Protein AF-A0AA87MP39-F1 (afdb_monomer_lite)

Secondary structure (DSSP, 8-state):
-HHHHHHS-----EEEEEEEETTEEEEEEEETTEEEEEEEE-HHHHHHHHHHHTT----GGGGSPPHHHHHHHHPPPPPTTTT---------

Foldseek 3Di:
DVVCVVPDPQPDKDWDWDDDDDQKIWIWIDRPNDIDIDIDGFVLVVVCVVCVVVVNPPDCSVVDQTVVNCCVPPDDDDDVVNVPPPPCPDDD

Sequence (92 aa):
MRIRLAQKKVKKFEVFLKKVSGYEFIIFLQIENQFESWIHVDGIQEEKDRFLKEGKNDHPIFEHISISDLYENNCVFANAEETKILNLKDSA

pLDDT: mean 85.16, std 14.85, range [44.75, 97.5]

Radius of gyration: 16.73 Å; chains: 1; bounding box: 30×41×45 Å

Structure (mmCIF, N/CA/C/O backbone):
data_AF-A0AA87MP39-F1
#
_entry.id   AF-A0AA87MP39-F1
#
loop_
_atom_site.group_PDB
_atom_site.id
_atom_site.type_symbol
_atom_site.label_atom_id
_atom_site.label_alt_id
_atom_site.label_comp_id
_atom_site.label_asym_id
_atom_site.label_entity_id
_atom_site.label_seq_id
_atom_site.pdbx_PDB_ins_code
_atom_site.Cartn_x
_atom_site.Cartn_y
_atom_site.Cartn_z
_atom_site.occupancy
_atom_site.B_iso_or_equiv
_atom_site.auth_seq_id
_atom_site.auth_comp_id
_atom_site.auth_asym_id
_atom_site.auth_atom_id
_atom_site.pdbx_PDB_model_num
ATOM 1 N N . MET A 1 1 ? 1.276 -1.349 18.502 1.00 73.56 1 MET A N 1
ATOM 2 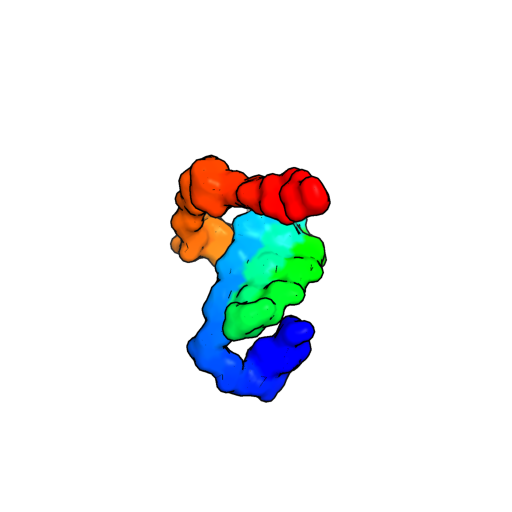C CA . MET A 1 1 ? 0.094 -2.171 18.138 1.00 73.56 1 MET A CA 1
ATOM 3 C C . MET A 1 1 ? 0.342 -3.059 16.925 1.00 73.56 1 MET A C 1
ATOM 5 O O . MET A 1 1 ? -0.138 -4.187 16.932 1.00 73.56 1 MET A O 1
ATOM 9 N N . ARG A 1 2 ? 1.137 -2.629 15.941 1.00 76.38 2 ARG A N 1
ATOM 10 C CA . ARG A 1 2 ? 1.557 -3.451 14.784 1.00 76.38 2 ARG A CA 1
ATOM 11 C C . ARG A 1 2 ? 2.013 -4.878 15.123 1.00 76.38 2 ARG A C 1
ATOM 13 O O . ARG A 1 2 ? 1.481 -5.841 14.586 1.00 76.38 2 ARG A O 1
ATOM 20 N N . ILE A 1 3 ? 2.929 -5.025 16.085 1.00 76.44 3 ILE A N 1
ATOM 21 C CA . ILE A 1 3 ? 3.427 -6.341 16.535 1.00 76.44 3 ILE A CA 1
ATOM 22 C C . ILE A 1 3 ? 2.285 -7.201 17.104 1.00 76.44 3 ILE A C 1
ATOM 24 O O . ILE A 1 3 ? 2.208 -8.399 16.848 1.00 76.44 3 ILE A O 1
ATOM 28 N N . ARG A 1 4 ? 1.345 -6.580 17.829 1.00 76.44 4 ARG A N 1
ATOM 29 C CA . ARG A 1 4 ? 0.165 -7.259 18.380 1.00 76.44 4 ARG A CA 1
ATOM 30 C C . ARG A 1 4 ? -0.771 -7.743 17.270 1.00 76.44 4 ARG A C 1
ATOM 32 O O . ARG A 1 4 ? -1.310 -8.833 17.416 1.00 76.44 4 ARG A O 1
ATOM 39 N N . LEU A 1 5 ? -0.949 -6.962 16.202 1.00 80.12 5 LEU A N 1
ATOM 40 C CA . LEU A 1 5 ? -1.737 -7.355 15.029 1.00 80.12 5 LEU A CA 1
ATOM 41 C C . LEU A 1 5 ? -1.126 -8.586 14.340 1.00 80.12 5 LEU A C 1
ATOM 43 O O . LEU A 1 5 ? -1.846 -9.516 14.003 1.00 80.12 5 LEU A O 1
ATOM 47 N N . ALA A 1 6 ? 0.202 -8.613 14.191 1.00 80.81 6 ALA A N 1
ATOM 48 C CA . ALA A 1 6 ? 0.907 -9.728 13.559 1.00 80.81 6 ALA A CA 1
ATOM 49 C C . ALA A 1 6 ? 0.905 -11.010 14.416 1.00 80.81 6 ALA A C 1
ATOM 51 O O . ALA A 1 6 ? 0.836 -12.114 13.885 1.00 80.81 6 ALA A O 1
ATOM 52 N N . GLN A 1 7 ? 0.985 -10.879 15.744 1.00 81.44 7 GLN A N 1
ATOM 53 C CA . GLN A 1 7 ? 1.136 -12.020 16.657 1.00 81.44 7 GLN A CA 1
ATOM 54 C C . GLN A 1 7 ? -0.185 -12.554 17.228 1.00 81.44 7 GLN A C 1
ATOM 56 O O . GLN A 1 7 ? -0.245 -13.703 17.662 1.00 81.44 7 GLN A O 1
ATOM 61 N N . LYS A 1 8 ? -1.242 -11.736 17.292 1.00 76.00 8 LYS A N 1
ATOM 62 C CA . LYS A 1 8 ? -2.539 -12.122 17.868 1.00 76.00 8 LYS A CA 1
ATOM 63 C C . LYS A 1 8 ? -3.628 -12.045 16.805 1.00 76.00 8 LYS A C 1
ATOM 65 O O . LYS A 1 8 ? -3.647 -11.122 16.003 1.00 76.00 8 LYS A O 1
ATOM 70 N N . LYS A 1 9 ? -4.612 -12.952 16.870 1.00 71.69 9 LYS A N 1
ATOM 71 C CA . LYS A 1 9 ? -5.861 -12.854 16.089 1.00 71.69 9 LYS A CA 1
ATOM 72 C C . LYS A 1 9 ? -6.707 -11.670 16.578 1.00 71.69 9 LYS A C 1
ATOM 74 O O . LYS A 1 9 ? -7.670 -11.843 17.326 1.00 71.69 9 LYS A O 1
ATOM 79 N N . VAL A 1 10 ? -6.338 -10.460 16.174 1.00 79.44 10 VAL A N 1
ATOM 80 C CA . VAL A 1 10 ? -7.187 -9.272 16.301 1.00 79.44 10 VAL A CA 1
ATOM 81 C C . VAL A 1 10 ? -8.259 -9.367 15.217 1.00 79.44 10 VAL A C 1
ATOM 83 O O . VAL A 1 10 ? -7.943 -9.407 14.035 1.00 79.44 10 VAL A O 1
ATOM 86 N N . LYS A 1 11 ? -9.532 -9.467 15.618 1.00 76.62 11 LYS A N 1
ATOM 87 C CA . LYS A 1 11 ? -10.648 -9.689 14.679 1.00 76.62 11 LYS A CA 1
ATOM 88 C C . LYS A 1 11 ? -11.208 -8.408 14.059 1.00 76.62 11 LYS A C 1
ATOM 90 O O . LYS A 1 11 ? -11.876 -8.494 13.039 1.00 76.62 11 LYS A O 1
ATOM 95 N N . LYS A 1 12 ? -11.002 -7.255 14.700 1.00 85.75 12 LYS A N 1
ATOM 96 C CA . LYS A 1 12 ? -11.543 -5.964 14.265 1.00 85.75 12 LYS A CA 1
ATOM 97 C C . LYS A 1 12 ? -10.436 -4.923 14.286 1.00 85.75 12 LYS A C 1
ATOM 99 O O . LYS A 1 12 ? -9.944 -4.571 15.356 1.00 85.75 12 LYS A O 1
ATOM 104 N N . PHE A 1 13 ? -10.038 -4.489 13.104 1.00 90.12 13 PHE A N 1
ATOM 105 C CA . PHE A 1 13 ? -9.099 -3.402 12.898 1.00 90.12 13 PHE A CA 1
ATOM 106 C C . PHE A 1 13 ? -9.421 -2.729 11.566 1.00 90.12 13 PHE A C 1
ATOM 108 O O . PHE A 1 13 ? -9.980 -3.369 10.674 1.00 90.12 13 PHE A O 1
ATOM 115 N N . GLU A 1 14 ? -9.054 -1.464 11.446 1.00 89.62 14 GLU A N 1
ATOM 116 C CA . GLU A 1 14 ? -9.182 -0.685 10.219 1.00 89.62 14 GLU A CA 1
ATOM 117 C C . GLU A 1 14 ? -7.803 -0.151 9.839 1.00 89.62 14 GLU A C 1
ATOM 119 O O . GLU A 1 14 ? -7.001 0.215 10.706 1.00 89.62 14 GLU A O 1
ATOM 124 N N . VAL A 1 15 ? -7.506 -0.158 8.540 1.00 89.94 15 VAL A N 1
ATOM 125 C CA . VAL A 1 15 ? -6.252 0.363 7.994 1.00 89.94 15 VAL A CA 1
ATOM 126 C C . VAL A 1 15 ? -6.586 1.423 6.966 1.00 89.94 15 VAL A C 1
ATOM 128 O O . VAL A 1 15 ? -7.318 1.156 6.017 1.00 89.94 15 VAL A O 1
ATOM 131 N N . PHE A 1 16 ? -6.009 2.605 7.141 1.00 90.81 16 PHE A N 1
ATOM 132 C CA . PHE A 1 16 ? -6.114 3.704 6.194 1.00 90.81 16 PHE A CA 1
ATOM 133 C C . PHE A 1 16 ? -4.736 3.996 5.619 1.00 90.81 16 PHE A C 1
ATOM 135 O O . PHE A 1 16 ? -3.734 4.024 6.340 1.00 90.81 16 PHE A O 1
ATOM 142 N N . LEU A 1 17 ? -4.692 4.221 4.312 1.00 92.62 17 LEU A N 1
ATOM 143 C CA . LEU A 1 17 ? -3.467 4.468 3.570 1.00 92.62 17 LEU A CA 1
ATOM 144 C C . LEU A 1 17 ? -3.505 5.884 3.000 1.00 92.62 17 LEU A C 1
ATOM 146 O O . LEU A 1 17 ? -4.468 6.272 2.342 1.00 92.62 17 LEU A O 1
ATOM 150 N N . LYS A 1 18 ? -2.439 6.649 3.227 1.00 91.75 18 LYS A N 1
ATOM 151 C CA . LYS A 1 18 ? -2.224 7.952 2.595 1.00 91.75 18 LYS A CA 1
ATOM 152 C C . LYS A 1 18 ? -0.918 7.916 1.815 1.00 91.75 18 LYS A C 1
ATOM 154 O O . LYS A 1 18 ? 0.149 7.890 2.424 1.00 91.75 18 LYS A O 1
ATOM 159 N N . LYS A 1 19 ? -0.996 7.948 0.484 1.00 92.69 19 LYS A N 1
ATOM 160 C CA . LYS A 1 19 ? 0.186 8.058 -0.384 1.00 92.69 19 LYS A CA 1
ATOM 161 C C . LYS A 1 19 ? 0.805 9.454 -0.234 1.00 92.69 19 LYS A C 1
ATOM 163 O O . LYS A 1 19 ? 0.092 10.456 -0.304 1.00 92.69 19 LYS A O 1
ATOM 168 N N . VAL A 1 20 ? 2.109 9.513 0.028 1.00 93.31 20 VAL A N 1
ATOM 169 C CA . VAL A 1 20 ? 2.881 10.758 0.209 1.00 93.31 20 VAL A CA 1
ATOM 170 C C . VAL A 1 20 ? 3.705 11.057 -1.036 1.00 93.31 20 VAL A C 1
ATOM 172 O O . VAL A 1 20 ? 3.671 12.170 -1.552 1.00 93.31 20 VAL A O 1
ATOM 175 N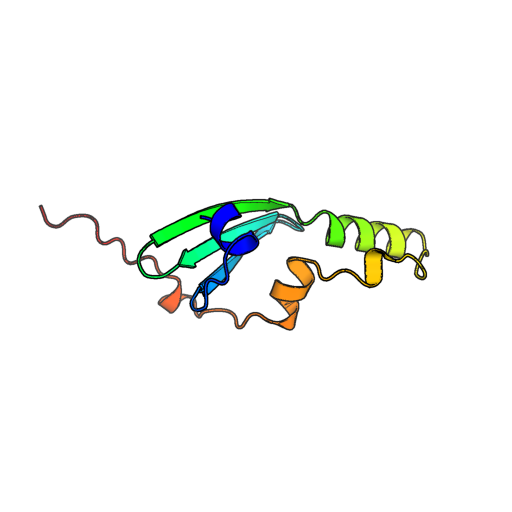 N . SER A 1 21 ? 4.431 10.054 -1.520 1.00 89.00 21 SER A N 1
ATOM 176 C CA . SER A 1 21 ? 5.278 10.123 -2.709 1.00 89.00 21 SER A CA 1
ATOM 177 C C . SER A 1 21 ? 5.320 8.737 -3.370 1.00 89.00 21 SER A C 1
ATOM 179 O O . SER A 1 21 ? 4.638 7.831 -2.895 1.00 89.00 21 SER A O 1
ATOM 181 N N . GLY A 1 22 ? 6.055 8.573 -4.479 1.00 91.25 22 GLY A N 1
ATOM 182 C CA . GLY A 1 22 ? 6.011 7.394 -5.366 1.00 91.25 22 GLY A CA 1
ATOM 183 C C . GLY A 1 22 ? 5.739 6.055 -4.668 1.00 91.25 22 GLY A C 1
ATOM 184 O O . GLY A 1 22 ? 4.710 5.439 -4.942 1.00 91.25 22 GLY A O 1
ATOM 185 N N . TYR A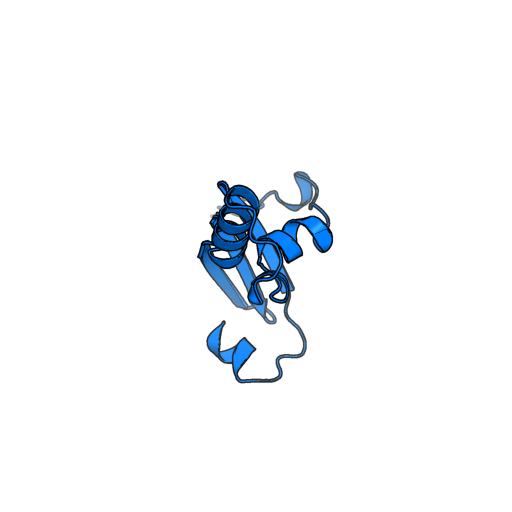 1 23 ? 6.602 5.684 -3.716 1.00 95.31 23 TYR A N 1
ATOM 186 C CA . TYR A 1 23 ? 6.499 4.449 -2.925 1.00 95.31 23 TYR A CA 1
ATOM 187 C C . TYR A 1 23 ? 6.312 4.707 -1.422 1.00 95.31 23 TYR A C 1
ATOM 189 O O . TYR A 1 23 ? 6.408 3.785 -0.619 1.00 95.31 23 TYR A O 1
ATOM 197 N N . GLU A 1 24 ? 6.081 5.952 -1.003 1.00 97.06 24 GLU A N 1
ATOM 198 C CA . GLU A 1 24 ? 5.966 6.296 0.415 1.00 97.06 24 GLU A CA 1
ATOM 199 C C . GLU A 1 24 ? 4.511 6.477 0.829 1.00 97.06 24 GLU A C 1
ATOM 201 O O . GLU A 1 24 ? 3.750 7.241 0.228 1.00 97.06 24 GLU A O 1
ATOM 206 N N . PHE A 1 25 ? 4.148 5.826 1.927 1.00 95.81 25 PHE A N 1
ATOM 207 C CA . PHE A 1 25 ? 2.813 5.849 2.499 1.00 95.81 25 PHE A CA 1
ATOM 208 C C . PHE A 1 25 ? 2.871 6.217 3.975 1.00 95.81 25 PHE A C 1
ATOM 210 O O . PHE A 1 25 ? 3.759 5.781 4.703 1.00 95.81 25 PHE A O 1
ATOM 217 N N . ILE A 1 26 ? 1.872 6.955 4.448 1.00 94.94 26 ILE A N 1
ATOM 218 C CA . ILE A 1 26 ? 1.523 6.974 5.867 1.00 94.94 26 ILE A CA 1
ATOM 219 C C . ILE A 1 26 ? 0.412 5.950 6.059 1.00 94.94 26 ILE A C 1
ATOM 221 O O . ILE A 1 26 ? -0.657 6.061 5.453 1.00 94.94 26 ILE A O 1
ATOM 225 N N . ILE A 1 27 ? 0.674 4.958 6.902 1.00 93.50 27 ILE A N 1
ATOM 226 C CA . ILE A 1 27 ? -0.297 3.936 7.279 1.00 93.50 27 ILE A CA 1
ATOM 227 C C . ILE A 1 27 ? -0.875 4.319 8.632 1.00 93.50 27 ILE A C 1
ATOM 229 O O . ILE A 1 27 ? -0.123 4.564 9.576 1.00 93.50 27 ILE A O 1
ATOM 233 N N . PHE A 1 28 ? -2.201 4.347 8.727 1.00 92.50 28 PHE A N 1
ATOM 234 C CA . PHE A 1 28 ? -2.935 4.501 9.976 1.00 92.50 28 PHE A CA 1
ATOM 235 C C . PHE A 1 28 ? -3.616 3.181 10.305 1.00 92.50 28 PHE A C 1
ATOM 237 O O . PHE A 1 28 ? -4.395 2.663 9.510 1.00 92.50 28 PHE A O 1
ATOM 244 N N . LEU A 1 29 ? -3.322 2.644 11.481 1.00 91.62 29 LEU A N 1
ATOM 245 C CA . LEU A 1 29 ? -3.942 1.446 12.021 1.00 91.62 29 LEU A CA 1
ATOM 246 C C . LEU A 1 29 ? -4.820 1.836 13.202 1.00 91.62 29 LEU A C 1
ATOM 248 O O . LEU A 1 29 ? -4.324 2.361 14.203 1.00 91.62 29 LEU A O 1
ATOM 252 N N . GLN A 1 30 ? -6.098 1.501 13.105 1.00 89.62 30 GLN A N 1
ATOM 253 C CA . GLN A 1 30 ? -7.036 1.580 14.209 1.00 89.62 30 GLN A CA 1
ATOM 254 C C . GLN A 1 30 ? -7.361 0.171 14.701 1.00 89.62 30 GLN A C 1
ATOM 256 O O . GLN A 1 30 ? -7.778 -0.693 13.932 1.00 89.62 30 GLN A O 1
ATOM 261 N N . ILE A 1 31 ? -7.174 -0.073 15.996 1.00 89.12 31 ILE A N 1
ATOM 262 C CA . ILE A 1 31 ? -7.663 -1.283 16.665 1.00 89.12 31 ILE A CA 1
ATOM 263 C C . ILE A 1 31 ? -8.533 -0.819 17.822 1.00 89.12 31 ILE A C 1
ATOM 265 O O . ILE A 1 31 ? -8.024 -0.219 18.771 1.00 89.12 31 ILE A O 1
ATOM 269 N N . GLU A 1 32 ? -9.832 -1.110 17.748 1.00 85.12 32 GLU A N 1
ATOM 270 C CA . GLU A 1 32 ? -10.823 -0.607 18.706 1.00 85.12 32 GLU A CA 1
ATOM 271 C C . GLU A 1 32 ? -10.743 0.936 18.789 1.00 85.12 32 GLU A C 1
ATOM 273 O O . GLU A 1 32 ? -10.957 1.608 17.781 1.00 85.12 32 GLU A O 1
ATOM 278 N N . ASN A 1 33 ? -10.387 1.499 19.949 1.00 82.00 33 ASN A N 1
ATOM 279 C CA . ASN A 1 33 ? -10.255 2.948 20.163 1.00 82.00 33 ASN A CA 1
ATOM 280 C C . ASN A 1 33 ? -8.792 3.431 20.178 1.00 82.00 33 ASN A C 1
ATOM 282 O O . ASN A 1 33 ? -8.513 4.549 20.612 1.00 82.00 33 ASN A O 1
ATOM 286 N N . GLN A 1 34 ? -7.841 2.586 19.773 1.00 85.56 34 GLN A N 1
ATOM 287 C CA . GLN A 1 34 ? -6.424 2.941 19.725 1.00 85.56 34 GLN A CA 1
ATOM 288 C C . GLN A 1 34 ? -5.977 3.177 18.287 1.00 85.56 34 GLN A C 1
ATOM 290 O O . GLN A 1 34 ? -6.316 2.399 17.395 1.00 85.56 34 GLN A O 1
ATOM 295 N N . PHE A 1 35 ? -5.161 4.212 18.098 1.00 88.44 35 PHE A N 1
ATOM 296 C CA . PHE A 1 35 ? -4.581 4.586 16.815 1.00 88.44 35 PHE A CA 1
ATOM 297 C C 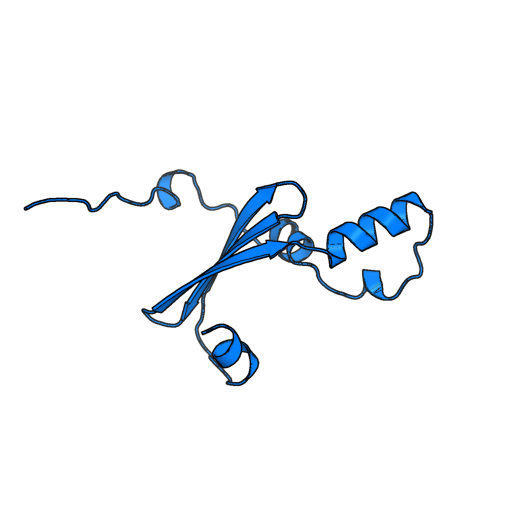. PHE A 1 35 ? -3.058 4.489 16.864 1.00 88.44 35 PHE A C 1
ATOM 299 O O . PHE A 1 35 ? -2.421 4.923 17.824 1.00 88.44 35 PHE A O 1
ATOM 306 N N . GLU A 1 36 ? -2.473 3.949 15.803 1.00 91.94 36 GLU A N 1
ATOM 307 C CA . GLU A 1 36 ? -1.036 3.984 15.550 1.00 91.94 36 GLU A CA 1
ATOM 308 C C . GLU A 1 36 ? -0.810 4.372 14.089 1.00 91.94 36 GLU A C 1
ATOM 310 O O . GLU A 1 36 ? -1.470 3.831 13.204 1.00 91.94 36 GLU A O 1
ATOM 315 N N . SER A 1 37 ? 0.135 5.273 13.822 1.00 92.81 37 SER A N 1
ATOM 316 C CA . SER A 1 37 ? 0.554 5.591 12.458 1.00 92.81 37 SER A CA 1
ATOM 317 C C . SER A 1 37 ? 2.059 5.472 12.270 1.00 92.81 37 SER A C 1
ATOM 319 O O . SER A 1 37 ? 2.838 5.576 13.222 1.00 92.81 37 SER A O 1
ATOM 321 N N . TRP A 1 38 ? 2.473 5.196 11.036 1.00 94.44 38 TRP A N 1
ATOM 322 C CA . TRP A 1 38 ? 3.882 5.162 10.653 1.00 94.44 38 TRP A CA 1
ATOM 323 C C . TRP A 1 38 ? 4.065 5.428 9.164 1.00 94.44 38 TRP A C 1
ATOM 325 O O . TRP A 1 38 ? 3.143 5.251 8.371 1.00 94.44 38 TRP A O 1
ATOM 335 N N . ILE A 1 39 ? 5.283 5.824 8.799 1.00 94.69 39 ILE A N 1
ATOM 336 C CA . ILE A 1 39 ? 5.712 5.924 7.406 1.00 94.69 39 ILE A CA 1
ATOM 337 C C . ILE A 1 39 ? 6.182 4.544 6.944 1.00 94.69 39 ILE A C 1
ATOM 339 O O . ILE A 1 39 ? 6.953 3.878 7.639 1.00 94.69 39 ILE A O 1
ATOM 343 N N . HIS A 1 40 ? 5.708 4.118 5.782 1.00 95.38 40 HIS A N 1
ATOM 344 C CA . HIS A 1 40 ? 6.109 2.900 5.100 1.00 95.38 40 HIS A CA 1
ATOM 345 C C . HIS A 1 40 ? 6.661 3.247 3.718 1.00 95.38 40 HIS A C 1
ATOM 347 O O . HIS A 1 40 ? 6.042 4.015 2.987 1.00 95.38 40 HIS A O 1
ATOM 353 N N . VAL A 1 41 ? 7.805 2.659 3.373 1.00 96.94 41 VAL A N 1
ATOM 354 C CA . VAL A 1 41 ? 8.389 2.720 2.031 1.00 96.94 41 VAL A CA 1
ATOM 355 C 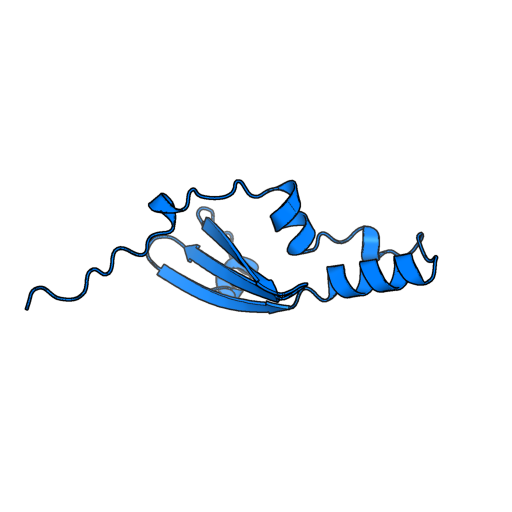C . VAL A 1 41 ? 8.167 1.366 1.373 1.00 96.94 41 VAL A C 1
ATOM 357 O O . VAL A 1 41 ? 8.612 0.342 1.898 1.00 96.94 41 VAL A O 1
ATOM 360 N N . ASP A 1 42 ? 7.463 1.362 0.250 1.00 96.81 42 ASP A N 1
ATOM 361 C CA . ASP A 1 42 ? 7.060 0.160 -0.465 1.00 96.81 42 ASP A CA 1
ATOM 362 C C . ASP A 1 42 ? 8.164 -0.347 -1.402 1.00 96.81 42 ASP A C 1
ATOM 364 O O . ASP A 1 42 ? 8.105 -0.223 -2.627 1.00 96.81 42 ASP A O 1
ATOM 368 N N . GLY A 1 43 ? 9.191 -0.939 -0.794 1.00 96.75 43 GLY A N 1
ATOM 369 C CA . GLY A 1 43 ? 10.330 -1.495 -1.524 1.00 96.75 43 GLY A CA 1
ATOM 370 C C . GLY A 1 43 ? 9.966 -2.674 -2.433 1.00 96.75 43 GLY A C 1
ATOM 371 O O . GLY A 1 43 ? 10.684 -2.939 -3.392 1.00 96.75 43 GLY A O 1
ATOM 372 N N . ILE A 1 44 ? 8.851 -3.374 -2.176 1.00 96.56 44 ILE A N 1
ATOM 373 C CA . ILE A 1 44 ? 8.388 -4.455 -3.060 1.00 96.56 44 ILE A CA 1
ATOM 374 C C . ILE A 1 44 ? 7.947 -3.858 -4.392 1.00 96.56 44 ILE A C 1
ATOM 376 O O . ILE A 1 44 ? 8.364 -4.351 -5.439 1.00 96.56 44 ILE A O 1
ATOM 380 N N . GLN A 1 45 ? 7.139 -2.794 -4.364 1.00 97.38 45 GLN A N 1
ATOM 381 C CA . GLN A 1 45 ? 6.720 -2.135 -5.597 1.00 97.38 45 GLN A CA 1
ATOM 382 C C . GLN A 1 45 ? 7.904 -1.509 -6.338 1.00 97.38 45 GLN A C 1
ATOM 384 O O . GLN A 1 45 ? 8.027 -1.683 -7.548 1.00 97.38 45 GLN A O 1
ATOM 389 N N . GLU A 1 46 ? 8.808 -0.842 -5.618 1.00 97.31 46 GLU A N 1
ATOM 390 C CA . GLU A 1 46 ? 10.008 -0.248 -6.219 1.00 97.31 46 GLU A CA 1
ATOM 391 C C . GLU A 1 46 ? 10.864 -1.290 -6.962 1.00 97.31 46 GLU A C 1
ATOM 393 O O . GLU A 1 46 ? 11.354 -1.053 -8.070 1.00 97.31 46 GLU A O 1
ATOM 398 N N . GLU A 1 47 ? 11.025 -2.469 -6.369 1.00 97.38 47 GLU A N 1
ATOM 399 C CA . GLU A 1 47 ? 11.786 -3.572 -6.944 1.00 97.38 47 GLU A CA 1
ATOM 400 C C . GLU A 1 47 ? 11.069 -4.215 -8.142 1.00 97.38 47 GLU A C 1
ATOM 402 O O . GLU A 1 47 ? 11.708 -4.467 -9.168 1.00 97.38 47 GLU A O 1
ATOM 407 N N . LYS A 1 48 ? 9.744 -4.419 -8.059 1.00 96.75 48 LYS A N 1
ATOM 408 C CA . LYS A 1 48 ? 8.923 -4.862 -9.200 1.00 96.75 48 LYS A CA 1
ATOM 409 C C . LYS A 1 48 ? 9.120 -3.925 -10.391 1.00 96.75 48 LYS A C 1
ATOM 411 O O . LYS A 1 48 ? 9.440 -4.384 -11.487 1.00 96.75 48 LYS A O 1
ATOM 416 N N . ASP A 1 49 ? 9.005 -2.618 -10.166 1.00 96.62 49 ASP A N 1
ATOM 417 C CA . ASP A 1 49 ? 9.160 -1.603 -11.208 1.00 96.62 49 ASP A CA 1
ATOM 418 C C . ASP A 1 49 ? 10.571 -1.618 -11.810 1.00 96.62 49 ASP A C 1
ATOM 420 O O . ASP A 1 49 ? 10.739 -1.425 -13.020 1.00 96.62 49 ASP A O 1
ATOM 424 N N . ARG A 1 50 ? 11.602 -1.874 -10.994 1.00 97.50 50 ARG A N 1
ATOM 425 C CA . ARG A 1 50 ? 12.977 -2.039 -11.484 1.00 97.50 50 ARG A CA 1
ATOM 426 C C . ARG A 1 50 ? 13.125 -3.276 -12.369 1.00 97.50 50 ARG A C 1
ATOM 428 O O . ARG A 1 50 ? 13.687 -3.170 -13.457 1.00 97.50 50 ARG A O 1
ATOM 435 N N . PHE A 1 51 ? 12.602 -4.425 -11.955 1.00 97.44 51 PHE A N 1
ATOM 436 C CA . PHE A 1 51 ? 12.683 -5.655 -12.746 1.00 97.44 51 PHE A CA 1
ATOM 437 C C . PHE A 1 51 ? 11.919 -5.573 -14.060 1.00 97.44 51 PHE A C 1
ATOM 439 O O . PHE A 1 51 ? 12.453 -5.994 -15.086 1.00 97.44 51 PHE A O 1
ATOM 446 N N . LEU A 1 52 ? 10.745 -4.941 -14.069 1.00 96.19 52 LEU A N 1
ATOM 447 C CA . LEU A 1 52 ? 10.014 -4.679 -15.308 1.00 96.19 52 LEU A CA 1
ATOM 448 C C . LEU A 1 52 ? 10.833 -3.804 -16.272 1.00 96.19 52 LEU A C 1
ATOM 450 O O . LEU A 1 52 ? 10.898 -4.106 -17.464 1.00 96.19 52 LEU A O 1
ATOM 454 N N . LYS A 1 53 ? 11.523 -2.767 -15.771 1.00 96.88 53 LYS A N 1
ATOM 455 C CA . LYS A 1 53 ? 12.430 -1.930 -16.588 1.00 96.88 53 LYS A CA 1
ATOM 456 C C . LYS A 1 53 ? 13.622 -2.711 -17.146 1.00 96.88 53 LYS A C 1
ATOM 458 O O . LYS A 1 53 ? 14.090 -2.403 -18.237 1.00 96.88 53 LYS A O 1
ATOM 463 N N . GLU A 1 54 ? 14.100 -3.715 -16.418 1.00 97.06 54 GLU A N 1
ATOM 464 C CA . GLU A 1 54 ? 15.173 -4.620 -16.852 1.00 97.06 54 GLU A CA 1
ATOM 465 C C . GLU A 1 54 ? 14.674 -5.779 -17.741 1.00 97.06 54 GLU A C 1
ATOM 467 O O . GLU A 1 54 ? 15.481 -6.596 -18.186 1.00 97.06 54 GLU A O 1
ATOM 472 N N . GLY A 1 55 ? 13.364 -5.879 -18.001 1.00 96.81 55 GLY A N 1
ATOM 473 C CA . GLY A 1 55 ? 12.760 -6.970 -18.774 1.00 96.81 55 GLY A CA 1
ATOM 474 C C . GLY A 1 55 ? 12.686 -8.311 -18.031 1.00 96.81 55 GLY A C 1
ATOM 475 O O . GLY A 1 55 ? 12.500 -9.356 -18.657 1.00 96.81 55 GLY A O 1
ATOM 476 N N . LYS A 1 56 ? 12.844 -8.307 -16.703 1.00 95.56 56 LYS A N 1
ATOM 477 C CA . LYS A 1 56 ? 12.752 -9.493 -15.843 1.00 95.56 56 LYS A CA 1
ATOM 478 C C . LYS A 1 56 ? 11.326 -9.643 -15.327 1.00 95.56 56 LYS A C 1
ATOM 480 O O . LYS A 1 56 ? 10.963 -9.035 -14.329 1.00 95.56 56 LYS A O 1
ATOM 485 N N . ASN A 1 57 ? 10.540 -10.495 -15.978 1.00 93.94 57 ASN A N 1
ATOM 486 C CA . ASN A 1 57 ? 9.119 -10.672 -15.648 1.00 93.94 57 ASN A CA 1
ATOM 487 C C . ASN A 1 57 ? 8.816 -11.982 -14.895 1.00 93.94 57 ASN A C 1
ATOM 489 O O . ASN A 1 57 ? 7.678 -12.209 -14.510 1.00 93.94 57 ASN A O 1
ATOM 493 N N . ASP A 1 58 ? 9.824 -12.834 -14.686 1.00 95.62 58 ASP A N 1
ATOM 494 C CA . ASP A 1 58 ? 9.693 -14.179 -14.094 1.00 95.62 58 ASP A CA 1
ATOM 495 C C . ASP A 1 58 ? 10.363 -14.272 -12.710 1.00 95.62 58 ASP A C 1
ATOM 497 O O . ASP A 1 58 ? 11.016 -15.248 -12.354 1.00 95.62 58 ASP A O 1
ATOM 501 N N . HIS A 1 59 ? 10.304 -13.185 -11.938 1.00 95.62 59 HIS A N 1
ATOM 502 C CA . HIS A 1 59 ? 10.868 -13.159 -10.591 1.00 95.62 59 HIS A CA 1
ATOM 503 C C . HIS A 1 59 ? 9.770 -13.398 -9.540 1.00 95.62 59 HIS A C 1
ATOM 505 O O . HIS A 1 59 ? 8.730 -12.742 -9.616 1.00 95.62 59 HIS A O 1
ATOM 511 N N . PRO A 1 60 ? 10.007 -14.196 -8.478 1.00 96.19 60 PRO A N 1
ATOM 512 C CA . PRO A 1 60 ? 9.019 -14.456 -7.416 1.00 96.19 60 PRO A CA 1
ATOM 513 C C . PRO A 1 60 ? 8.462 -13.209 -6.712 1.00 96.19 60 PRO A C 1
ATOM 515 O O . PRO A 1 60 ? 7.460 -13.263 -6.011 1.00 96.19 60 PRO A O 1
ATOM 518 N N . ILE A 1 61 ? 9.092 -12.048 -6.903 1.00 95.62 61 ILE A N 1
ATOM 519 C CA . ILE A 1 61 ? 8.624 -10.793 -6.310 1.00 95.62 61 ILE A CA 1
ATOM 520 C C . ILE A 1 61 ? 7.248 -10.377 -6.827 1.00 95.62 61 ILE A C 1
ATOM 522 O O . ILE A 1 61 ? 6.490 -9.740 -6.099 1.00 95.62 61 ILE A O 1
ATOM 526 N N . PHE A 1 62 ? 6.903 -10.766 -8.056 1.00 95.94 62 PHE A N 1
ATOM 527 C CA . PHE A 1 62 ? 5.595 -10.481 -8.636 1.00 95.94 62 PHE A CA 1
ATOM 528 C C . PHE A 1 62 ? 4.463 -11.263 -7.951 1.00 95.94 62 PHE A C 1
ATOM 530 O O . PHE A 1 62 ? 3.306 -10.873 -8.081 1.00 95.94 62 PHE A O 1
ATOM 537 N N . GLU A 1 63 ? 4.782 -12.295 -7.163 1.00 95.69 63 GLU A N 1
ATOM 538 C CA . GLU A 1 63 ? 3.814 -13.048 -6.353 1.00 95.69 63 GLU A CA 1
ATOM 539 C C . GLU A 1 63 ? 3.483 -12.353 -5.020 1.00 95.69 63 GLU A C 1
ATOM 541 O O . GLU A 1 63 ? 2.479 -12.667 -4.378 1.00 95.69 63 GLU A O 1
ATOM 546 N N . HIS A 1 64 ? 4.310 -11.400 -4.579 1.00 95.25 64 HIS A N 1
ATOM 547 C CA . HIS A 1 64 ? 4.100 -10.689 -3.321 1.00 95.25 64 HIS A CA 1
ATOM 548 C C . HIS A 1 64 ? 3.227 -9.452 -3.518 1.00 95.25 64 HIS A C 1
ATOM 550 O O . HIS A 1 64 ? 3.525 -8.597 -4.347 1.00 95.25 64 HIS A O 1
ATOM 556 N N . ILE A 1 65 ? 2.175 -9.323 -2.711 1.00 94.69 65 ILE A N 1
ATOM 557 C CA . ILE A 1 65 ? 1.319 -8.131 -2.683 1.00 94.69 65 ILE A CA 1
ATOM 558 C C . ILE A 1 65 ? 2.075 -6.987 -1.992 1.00 94.69 65 ILE A C 1
ATOM 560 O O . ILE A 1 65 ? 2.536 -7.144 -0.858 1.00 94.69 65 ILE A O 1
ATOM 564 N N . SER A 1 66 ? 2.193 -5.849 -2.673 1.00 95.25 66 SER A N 1
ATOM 565 C CA . SER A 1 66 ? 2.794 -4.613 -2.164 1.00 95.25 66 SER A CA 1
ATOM 566 C C . SER A 1 66 ? 1.750 -3.710 -1.482 1.00 95.25 66 SER A C 1
ATOM 568 O O . SER A 1 66 ? 0.539 -3.928 -1.597 1.00 95.25 66 SER A O 1
ATOM 570 N N . ILE A 1 67 ? 2.185 -2.678 -0.748 1.00 95.12 67 ILE A N 1
ATOM 571 C CA . ILE A 1 67 ? 1.240 -1.677 -0.210 1.00 95.12 67 ILE A CA 1
ATOM 572 C C . ILE A 1 67 ? 0.608 -0.870 -1.348 1.00 95.12 67 ILE A C 1
ATOM 574 O O . ILE A 1 67 ? -0.562 -0.501 -1.257 1.00 95.12 67 ILE A O 1
ATOM 578 N N . SER A 1 68 ? 1.349 -0.643 -2.428 1.00 95.50 68 SER A N 1
ATOM 579 C CA . SER A 1 68 ? 0.872 0.008 -3.643 1.00 95.50 68 SER A CA 1
ATOM 580 C C . SER A 1 68 ? -0.208 -0.833 -4.319 1.00 95.50 68 SER A C 1
ATOM 582 O O . SER A 1 68 ? -1.248 -0.283 -4.665 1.00 95.50 68 SER A O 1
ATOM 584 N N . ASP A 1 69 ? -0.036 -2.158 -4.393 1.00 94.75 69 ASP A N 1
ATOM 585 C CA . AS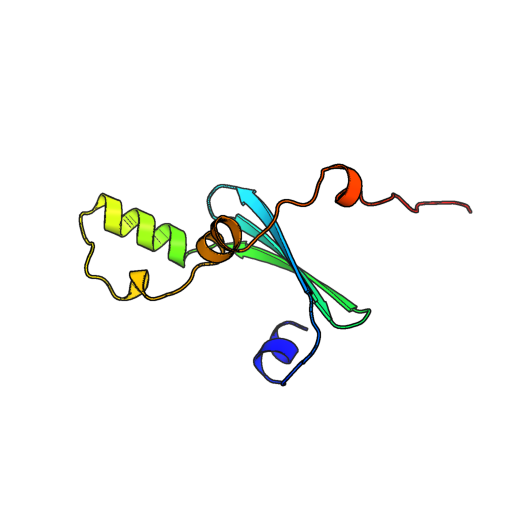P A 1 69 ? -1.054 -3.076 -4.917 1.00 94.75 69 ASP A CA 1
ATOM 586 C C . ASP A 1 69 ? -2.357 -2.960 -4.111 1.00 94.75 69 ASP A C 1
ATOM 588 O O . ASP A 1 69 ? -3.436 -2.839 -4.693 1.00 94.75 69 ASP A O 1
ATOM 592 N N . LEU A 1 70 ? -2.262 -2.952 -2.774 1.00 93.38 70 LEU A N 1
ATOM 593 C CA . LEU A 1 70 ? -3.425 -2.779 -1.895 1.00 93.38 70 LEU A CA 1
ATOM 594 C C . LEU A 1 70 ? -4.069 -1.401 -2.068 1.00 93.38 70 LEU A C 1
ATOM 596 O O . LEU A 1 70 ? -5.293 -1.283 -2.102 1.00 93.38 70 LEU A O 1
ATOM 600 N N . TYR A 1 71 ? -3.255 -0.355 -2.173 1.00 93.50 71 TYR A N 1
ATOM 601 C CA . TYR A 1 71 ? -3.738 1.009 -2.335 1.00 93.50 71 TYR A CA 1
ATOM 602 C C . TYR A 1 71 ? -4.486 1.200 -3.657 1.00 93.50 71 TYR A C 1
ATOM 604 O O . TYR A 1 71 ? -5.562 1.790 -3.676 1.00 93.50 71 TYR A O 1
ATOM 612 N N . GLU A 1 72 ? -3.936 0.698 -4.759 1.00 91.38 72 GLU A N 1
ATOM 613 C CA . GLU A 1 72 ? -4.469 0.937 -6.102 1.00 91.38 72 GLU A CA 1
ATOM 614 C C . GLU A 1 72 ? -5.654 0.023 -6.429 1.00 91.38 72 GLU A C 1
ATOM 616 O O . GLU A 1 72 ? -6.587 0.454 -7.107 1.00 91.38 72 GLU A O 1
ATOM 621 N N . ASN A 1 73 ? -5.662 -1.208 -5.907 1.00 91.88 73 ASN A N 1
ATOM 622 C CA . ASN A 1 73 ? -6.669 -2.209 -6.269 1.00 91.88 73 ASN A CA 1
ATOM 623 C C . ASN A 1 73 ? -7.729 -2.455 -5.188 1.00 91.88 73 ASN A C 1
ATOM 625 O O . ASN A 1 73 ? -8.770 -3.048 -5.482 1.00 91.88 73 ASN A O 1
ATOM 629 N N . ASN A 1 74 ? -7.484 -2.056 -3.934 1.00 88.38 74 ASN A N 1
ATOM 630 C CA . ASN A 1 74 ? -8.351 -2.418 -2.807 1.00 88.38 74 ASN A CA 1
ATOM 631 C C . ASN A 1 74 ? -8.817 -1.235 -1.953 1.00 88.38 74 ASN A C 1
ATOM 633 O O . ASN A 1 74 ? -9.645 -1.439 -1.062 1.00 88.38 74 ASN A O 1
ATOM 637 N N . CYS A 1 75 ? -8.348 -0.013 -2.209 1.00 87.19 75 CYS A N 1
ATOM 638 C CA . CYS A 1 75 ? -8.862 1.168 -1.525 1.00 87.19 75 CYS A CA 1
ATOM 639 C C . CYS A 1 75 ? -9.955 1.864 -2.338 1.00 87.19 75 CYS A C 1
ATOM 641 O O . CYS A 1 75 ? -9.853 2.054 -3.547 1.00 87.19 75 CYS A O 1
ATOM 643 N N . VAL A 1 76 ? -10.990 2.317 -1.631 1.00 84.12 76 VAL A N 1
ATOM 644 C CA . VAL A 1 76 ? -11.890 3.358 -2.124 1.00 84.12 76 VAL A CA 1
ATOM 645 C C . VAL A 1 76 ? -11.357 4.679 -1.593 1.00 84.12 76 VAL A C 1
ATOM 647 O O . VAL A 1 76 ? -11.121 4.816 -0.391 1.00 84.12 76 VAL A O 1
ATOM 650 N N . PHE A 1 77 ? -11.138 5.645 -2.481 1.00 80.19 77 PHE A N 1
ATOM 651 C CA . PHE A 1 77 ? -10.713 6.975 -2.069 1.00 80.19 77 PHE A CA 1
ATOM 652 C C . PHE A 1 77 ? -11.806 7.615 -1.216 1.00 80.19 77 PHE A C 1
ATOM 654 O O . PHE A 1 77 ? -12.919 7.837 -1.692 1.00 80.19 77 PHE A O 1
ATOM 661 N N . ALA A 1 78 ? -11.473 7.911 0.039 1.00 75.25 78 ALA A N 1
ATOM 662 C CA . ALA A 1 78 ? -12.331 8.709 0.899 1.00 75.25 78 ALA A CA 1
ATOM 663 C C . ALA A 1 78 ? -12.532 10.086 0.261 1.00 75.25 78 ALA A C 1
ATOM 665 O O . ALA A 1 78 ? -11.596 10.667 -0.309 1.00 75.25 78 ALA A O 1
ATOM 666 N N . ASN A 1 79 ? -13.753 10.608 0.336 1.00 74.44 79 ASN A N 1
ATOM 667 C CA . ASN A 1 79 ? -14.009 11.935 -0.197 1.00 74.44 79 ASN A CA 1
ATOM 668 C C . ASN A 1 79 ? -13.256 12.985 0.649 1.00 74.44 79 ASN A C 1
ATOM 670 O O . ASN A 1 79 ? -12.951 12.782 1.826 1.00 74.44 79 ASN A O 1
ATOM 674 N N . ALA A 1 80 ? -12.919 14.129 0.048 1.00 67.00 80 ALA A N 1
ATOM 675 C CA . ALA A 1 80 ? -12.123 15.142 0.742 1.00 67.00 80 ALA A CA 1
ATOM 676 C C . ALA A 1 80 ? -12.797 15.631 2.039 1.00 67.00 80 ALA A C 1
ATOM 678 O O . ALA A 1 80 ? -12.102 16.039 2.966 1.00 67.00 80 ALA A O 1
ATOM 679 N N . GLU A 1 81 ? -14.128 15.558 2.129 1.00 65.31 81 GLU A N 1
ATOM 680 C CA . GLU A 1 81 ? -14.899 15.961 3.307 1.00 65.31 81 GLU A CA 1
ATOM 681 C C . GLU A 1 81 ? -14.793 14.964 4.467 1.00 65.31 81 GLU A C 1
ATOM 683 O O . GLU A 1 81 ? -14.673 15.392 5.611 1.00 65.31 81 GLU A O 1
ATOM 688 N N . GLU A 1 82 ? -14.737 13.666 4.173 1.00 60.09 82 GLU A N 1
ATOM 689 C CA . GLU A 1 82 ? -14.503 12.559 5.109 1.00 60.09 82 GLU A CA 1
ATOM 690 C C . GLU A 1 82 ? -13.072 12.572 5.647 1.00 60.09 82 GLU A C 1
ATOM 692 O O . GLU A 1 82 ? -12.822 12.165 6.778 1.00 60.09 82 GLU A O 1
ATOM 697 N N . THR A 1 83 ? -12.121 13.072 4.851 1.00 59.09 83 THR A N 1
ATOM 698 C CA . THR A 1 83 ? -10.712 13.201 5.259 1.00 59.09 83 THR A CA 1
ATOM 699 C C . THR A 1 83 ? -10.389 14.502 5.988 1.00 59.09 83 THR A C 1
ATOM 701 O O . THR A 1 83 ? -9.244 14.690 6.418 1.00 59.09 83 THR A O 1
ATOM 704 N N . LYS A 1 84 ? -11.363 15.416 6.144 1.00 56.16 84 LYS A N 1
ATOM 705 C CA . LYS A 1 84 ? -11.180 16.593 6.997 1.00 56.16 84 LYS A CA 1
ATOM 706 C C . LYS A 1 84 ? -10.992 16.080 8.419 1.00 56.16 84 LYS A C 1
ATOM 708 O O . LYS A 1 84 ? -11.937 15.644 9.068 1.00 56.16 84 LYS A O 1
ATOM 713 N N . ILE A 1 85 ? -9.767 16.177 8.928 1.00 52.84 85 ILE A N 1
ATOM 714 C CA . ILE A 1 85 ? -9.552 16.181 10.369 1.00 52.84 85 ILE A CA 1
ATOM 715 C C . ILE A 1 85 ? -10.334 17.398 10.860 1.00 52.84 85 ILE A C 1
ATOM 717 O O . ILE A 1 85 ? -9.922 18.535 10.624 1.00 52.84 85 ILE A O 1
ATOM 721 N N . LEU A 1 86 ? -11.500 17.172 11.468 1.00 49.34 86 LEU A N 1
ATOM 722 C CA . LEU A 1 86 ? -12.161 18.203 12.249 1.00 49.34 86 LEU A CA 1
ATOM 723 C C . LEU A 1 86 ? -11.128 18.625 13.288 1.00 49.34 86 LEU A C 1
ATOM 725 O O . LEU A 1 86 ? -10.807 17.857 14.195 1.00 49.34 86 LEU A O 1
ATOM 729 N N . ASN A 1 87 ? -10.548 19.810 13.108 1.00 44.75 87 ASN A N 1
ATOM 730 C CA . ASN A 1 87 ? -9.741 20.451 14.130 1.00 44.75 87 ASN A CA 1
ATOM 731 C C . ASN A 1 87 ? -10.680 20.749 15.305 1.00 44.75 87 ASN A C 1
ATOM 733 O O . ASN A 1 87 ? -11.187 21.854 15.450 1.00 44.75 87 ASN A O 1
ATOM 737 N N . LEU A 1 88 ? -10.940 19.741 16.137 1.00 47.66 88 LEU A N 1
ATOM 738 C CA . LEU A 1 88 ? -11.455 19.900 17.489 1.00 47.66 88 LEU A CA 1
ATOM 739 C C . LEU A 1 88 ? -10.283 20.392 18.348 1.00 47.66 88 LEU A C 1
ATOM 741 O O . LEU A 1 88 ? -9.706 19.657 19.142 1.00 47.66 88 LEU A O 1
ATOM 745 N N . LYS A 1 89 ? -9.882 21.632 18.086 1.00 45.38 89 LYS A N 1
ATOM 746 C CA . LYS A 1 89 ? -9.014 22.483 18.899 1.00 45.38 89 LYS A CA 1
ATOM 747 C C . LYS A 1 89 ? -9.609 23.882 18.768 1.00 45.38 89 LYS A C 1
ATOM 749 O O . LYS A 1 89 ? -9.753 24.355 17.648 1.00 45.38 89 LYS A O 1
ATOM 754 N N . ASP A 1 90 ? -10.028 24.602 19.792 1.00 48.19 90 ASP A N 1
ATOM 755 C CA . ASP A 1 90 ? -10.044 24.399 21.233 1.00 48.19 90 ASP A CA 1
ATOM 756 C C . ASP A 1 90 ? -11.234 25.249 21.721 1.00 48.19 90 ASP A C 1
ATOM 758 O O . ASP A 1 90 ? -11.265 26.452 21.467 1.00 48.19 90 ASP A O 1
ATOM 762 N N . SER A 1 91 ? -12.236 24.660 22.378 1.00 47.59 91 SER A N 1
ATOM 763 C CA . SER A 1 91 ? -13.157 25.438 23.221 1.00 47.59 91 SER A CA 1
ATOM 764 C C . SER A 1 91 ? -12.682 25.275 24.657 1.00 47.59 91 SER A C 1
ATOM 766 O O . SER A 1 91 ? -13.157 24.400 25.379 1.00 47.59 91 SER A O 1
ATOM 768 N N . ALA A 1 92 ? -11.654 26.057 24.989 1.00 47.12 92 ALA A N 1
ATOM 769 C CA . ALA A 1 92 ? -11.318 26.410 26.363 1.00 47.12 92 ALA A CA 1
ATOM 770 C C . ALA A 1 92 ? -12.288 27.485 26.871 1.00 47.12 92 ALA A C 1
ATOM 772 O O . ALA A 1 92 ? -12.736 28.306 26.036 1.00 47.12 92 ALA A O 1
#

Organism: NCBI:txid1193010